Protein 3C65 (pdb70)

Nearest PDB structures (foldseek):
  3c65-assembly1_A  TM=1.007E+00  e=6.794E-33  unclassified
  8b0q-assembly1_A  TM=8.491E-01  e=2.746E-13  Deinococcus radiodurans R1 = ATCC 13939 = DSM 20539
  2nrx-assembly1_A  TM=8.419E-01  e=1.266E-12  Thermotoga maritima
  2nrv-assembly2_B  TM=8.331E-01  e=4.821E-12  Thermotoga maritima
  6ozf-assembly1_A  TM=5.163E-01  e=1.587E-03  Thermotoga maritima

Foldseek 3Di:
DLVLCVLQVHHRWQKEKEWEQPQCQDPFGWIWIWIAGNLHGPVVPIDIHTADNQDPPCVLVCCVVLCVPQVVCVVVVHDDTQEYEYEDDLSSQVSVVCCQCPVVVHPHFYWYPVWIWGDVSTDTRDDDCPDPSNVSSVVRVVVSVVVVD

Radius of gyration: 14.5 Å; Cα contacts (8 Å, |Δi|>4): 260; chains: 1; bounding box: 39×39×35 Å

InterPro domains:
  IPR000305 GIY-YIG endonuclease [PF01541] (16-90)
  IPR000305 GIY-YIG endonuclease [PS50164] (14-91)
  IPR000305 GIY-YIG endonuclease [SM00465] (15-95)
  IPR001162 UvrC, RNAse H endonuclease domain [PF08459] (372-523)
  IPR001162 UvrC, RNAse H endonuclease domain [PF22920] (244-351)
  IPR001162 UvrC, RNAse H endonuclease domain [PS50165] (247-466)
  IPR001943 UVR domain [PF02151] (197-229)
  IPR001943 UVR domain [PS50151] (196-231)
  IPR004791 UvrABC system, subunit C [MF_00203] (2-587)
  IPR004791 UvrABC system, subunit C [TIGR00194] (5-570)
  IPR010994 RuvA domain 2-like [SSF47781] (502-589)
  IPR035901 GIY-YIG endonuclease superfamily [G3DSA:3.40.1440.10] (1-99)
  IPR035901 GIY-YIG endonuclease superfamily [SSF82771] (15-97)
  IPR036876 UVR domain superfamily [SSF46600] (183-235)
  IPR038476 UvrC, RNAse H endonuclease domain superfamily [G3DSA:3.30.420.340] (365-523)
  IPR047296 UvrC/Cho-like, GIY-YIG domain [cd10434] (12-91)
  IPR050066 UvrABC system protein C [PTHR30562] (2-588)
  IPR060101 SAM-like helix-hairpin-helix tandem [PF14520] (539-589)
  IPR060385 UvrC/Cho excinuclease, middle domain [PF27096] (99-190)

Secondary structure (DSSP, 8-state):
----HHHHTS---SEEEEEEEEESSSSS-EEEEEEEETTEE-GGG-EEEE-PPP-TT-TTT--HHHHHHHHHHHHHTPPPPSEEEESS-HHHHHHHHHHHHHTS-----EEE----EETTTTEE----TTSHHHHHHHHHHHHHHHHT-

Organism: Geobacillus kaustophilus (strain HTA426) (NCBI:txid235909)

Structure (mmCIF, N/CA/C/O backbone):
data_3C65
#
_entry.id   3C65
#
_cell.length_a   81.779
_cell.length_b   81.779
_cell.length_c   58.583
_cell.angle_alpha   90.000
_cell.angle_beta   90.000
_cell.angle_gamma   120.000
#
_symmetry.space_group_name_H-M   'P 61'
#
loop_
_entity.id
_entity.type
_entity.pdbx_description
1 polymer 'UvrABC system protein C'
2 water water
#
loop_
_atom_site.group_PDB
_atom_site.id
_atom_site.type_symbol
_atom_site.label_atom_id
_atom_site.label_alt_id
_atom_site.label_comp_id
_atom_site.label_asym_id
_atom_site.label_entity_id
_atom_site.label_seq_id
_atom_site.pdbx_PDB_ins_code
_atom_site.Cartn_x
_atom_site.Cartn_y
_atom_site.Cartn_z
_atom_site.occupancy
_atom_site.B_iso_or_equiv
_atom_site.auth_seq_id
_atom_site.auth_comp_id
_atom_site.auth_asym_id
_atom_site.auth_atom_id
_atom_site.pdbx_PDB_model_num
ATOM 1 N N . GLY A 1 1 ? 21.276 47.261 -0.248 1.00 36.60 -4 GLY A N 1
ATOM 2 C CA . GLY A 1 1 ? 20.683 46.157 0.551 1.00 36.60 -4 GLY A CA 1
ATOM 3 C C . GLY A 1 1 ? 21.649 45.653 1.604 1.00 36.60 -4 GLY A C 1
ATOM 4 O O . GLY A 1 1 ? 21.238 45.032 2.584 1.00 36.60 -4 GLY A O 1
ATOM 5 N N . SER A 1 2 ? 22.936 45.923 1.406 1.00 26.15 -3 SER A N 1
ATOM 6 C CA . SER A 1 2 ? 23.955 45.482 2.352 1.00 29.93 -3 SER A CA 1
ATOM 7 C C . SER A 1 2 ? 23.761 46.155 3.707 1.00 27.52 -3 SER A C 1
ATOM 8 O O . SER A 1 2 ? 24.036 45.564 4.752 1.00 24.85 -3 SER A O 1
ATOM 11 N N . HIS A 1 3 ? 23.281 47.393 3.689 1.00 26.64 -2 HIS A N 1
ATOM 12 C CA . HIS A 1 3 ? 23.046 48.116 4.930 1.00 25.80 -2 HIS A CA 1
ATOM 13 C C . HIS A 1 3 ? 21.972 47.408 5.745 1.00 23.88 -2 HIS A C 1
ATOM 14 O O . HIS A 1 3 ? 22.137 47.191 6.947 1.00 22.77 -2 HIS A O 1
ATOM 29 N N . LEU A 1 5 ? 20.958 44.279 5.323 1.00 22.92 369 LEU A N 1
ATOM 30 C CA . LEU A 1 5 ? 21.408 42.926 5.619 1.00 18.91 369 LEU A CA 1
ATOM 31 C C . LEU A 1 5 ? 22.276 42.940 6.875 1.00 19.86 369 LEU A C 1
ATOM 32 O O . LEU A 1 5 ? 22.137 42.080 7.744 1.00 22.11 369 LEU A O 1
ATOM 37 N N . GLY A 1 6 ? 23.163 43.927 6.974 1.00 16.20 370 GLY A N 1
ATOM 38 C CA . GLY A 1 6 ? 24.018 44.023 8.144 1.00 19.52 370 GLY A CA 1
ATOM 39 C C . GLY A 1 6 ? 23.185 44.281 9.389 1.00 17.77 370 GLY A C 1
ATOM 40 O O . GLY A 1 6 ? 23.435 43.713 10.455 1.00 20.77 370 GLY A O 1
ATOM 41 N N . GLU A 1 7 ? 22.181 45.141 9.251 1.00 21.50 371 GLU A N 1
ATOM 42 C CA . GLU A 1 7 ? 21.308 45.469 10.370 1.00 24.45 371 GLU A CA 1
ATOM 43 C C . GLU A 1 7 ? 20.548 44.228 10.830 1.00 22.53 371 GLU A C 1
ATOM 44 O O . GLU A 1 7 ? 20.402 43.988 12.027 1.00 22.20 371 GLU A O 1
ATOM 50 N N . ARG A 1 8 ? 20.066 43.437 9.880 1.00 19.78 372 ARG A N 1
ATOM 51 C CA . ARG A 1 8 ? 19.336 42.217 10.214 1.00 20.98 372 ARG A CA 1
ATOM 52 C C . ARG A 1 8 ? 20.244 41.204 10.905 1.00 19.20 372 ARG A C 1
ATOM 53 O O . ARG A 1 8 ? 19.811 40.471 11.793 1.00 19.64 372 ARG A O 1
ATOM 61 N N . LEU A 1 9 ? 21.508 41.168 10.498 1.00 19.93 373 LEU A N 1
ATOM 62 C CA . LEU A 1 9 ? 22.457 40.226 11.077 1.00 19.62 373 LEU A CA 1
ATOM 63 C C . LEU A 1 9 ? 23.157 40.757 12.322 1.00 20.70 373 LEU A C 1
ATOM 64 O O . LEU A 1 9 ? 23.842 40.008 13.021 1.00 22.40 373 LEU A O 1
ATOM 69 N N . GLY A 1 10 ? 22.986 42.045 12.598 1.00 19.79 374 GLY A N 1
ATOM 70 C CA . GLY A 1 10 ? 23.615 42.636 13.764 1.00 20.50 374 GLY A CA 1
ATOM 71 C C . GLY A 1 10 ? 25.093 42.879 13.539 1.00 22.03 374 GLY A C 1
ATOM 72 O O . GLY A 1 10 ? 25.899 42.759 14.462 1.00 22.38 374 GLY A O 1
ATOM 73 N N . ILE A 1 11 ? 25.452 43.209 12.302 1.00 20.26 375 ILE A N 1
ATOM 74 C CA . ILE A 1 11 ? 26.841 43.477 11.949 1.00 21.49 375 ILE A CA 1
ATOM 75 C C . ILE A 1 11 ? 26.894 44.742 11.102 1.00 20.97 375 ILE A C 1
ATOM 76 O O . ILE A 1 11 ? 25.889 45.146 10.508 1.00 21.24 375 ILE A O 1
ATOM 81 N N . PRO A 1 12 ? 28.062 45.395 11.038 1.00 26.43 376 PRO A N 1
ATOM 82 C CA . PRO A 1 12 ? 28.146 46.609 10.224 1.00 27.81 376 PRO A CA 1
ATOM 83 C C . PRO A 1 12 ? 27.943 46.222 8.758 1.00 26.59 376 PRO A C 1
ATOM 84 O O . PRO A 1 12 ? 28.312 45.116 8.354 1.00 25.56 376 PRO A O 1
ATOM 88 N N . ALA A 1 13 ? 27.341 47.115 7.975 1.00 29.87 377 ALA A N 1
ATOM 89 C CA . ALA A 1 13 ? 27.092 46.843 6.564 1.00 29.42 377 ALA A CA 1
ATOM 90 C C . ALA A 1 13 ? 28.319 46.175 5.955 1.00 25.45 377 ALA A C 1
ATOM 91 O O . ALA A 1 13 ? 29.401 46.756 5.925 1.00 26.73 377 ALA A O 1
ATOM 93 N N . PRO A 1 14 ? 28.169 44.932 5.476 1.00 17.51 378 PRO A N 1
ATOM 94 C CA . PRO A 1 14 ? 29.307 44.226 4.880 1.00 16.47 378 PRO A CA 1
ATOM 95 C C . PRO A 1 14 ? 29.700 44.752 3.501 1.00 16.60 378 PRO A C 1
ATOM 96 O O . PRO A 1 14 ? 28.962 44.591 2.529 1.00 17.66 378 PRO A O 1
ATOM 100 N N . ARG A 1 15 ? 30.871 45.372 3.424 1.00 15.05 379 ARG A N 1
ATOM 101 C CA . ARG A 1 15 ? 31.351 45.919 2.164 1.00 18.10 379 ARG A CA 1
ATOM 102 C C . ARG A 1 15 ? 31.787 44.808 1.205 1.00 17.46 379 ARG A C 1
ATOM 103 O O . ARG A 1 15 ? 31.742 44.978 -0.013 1.00 21.23 379 ARG A O 1
ATOM 111 N N . ARG A 1 16 ? 32.222 43.681 1.758 1.00 11.52 380 ARG A N 1
ATOM 112 C CA . ARG A 1 16 ? 32.635 42.546 0.940 1.00 10.21 380 ARG A CA 1
ATOM 113 C C . ARG A 1 16 ? 31.884 41.306 1.399 1.00 10.77 380 ARG A C 1
ATOM 114 O O . ARG A 1 16 ? 32.025 40.863 2.542 1.00 12.44 380 ARG A O 1
ATOM 122 N N . ILE A 1 17 ? 31.073 40.754 0.509 1.00 7.83 381 ILE A N 1
ATOM 123 C CA . ILE A 1 17 ? 30.313 39.557 0.829 1.00 8.80 381 ILE A CA 1
ATOM 124 C C . ILE A 1 17 ? 30.818 38.449 -0.081 1.00 10.10 381 ILE A C 1
ATOM 125 O O . ILE A 1 17 ? 30.925 38.636 -1.292 1.00 12.26 381 ILE A O 1
ATOM 130 N N . GLU A 1 18 ? 31.152 37.305 0.498 1.00 10.03 382 GLU A N 1
ATOM 131 C CA . GLU A 1 18 ? 31.612 36.187 -0.308 1.00 8.73 382 GLU A CA 1
ATOM 132 C C . GLU A 1 18 ? 30.659 35.032 -0.060 1.00 8.18 382 GLU A C 1
ATOM 133 O O . GLU A 1 18 ? 30.400 34.658 1.087 1.00 10.44 382 GLU A O 1
ATOM 139 N N . ALA A 1 19 ? 30.117 34.488 -1.142 1.00 5.97 383 ALA A N 1
ATOM 140 C CA . ALA A 1 19 ? 29.146 33.403 -1.044 1.00 5.27 383 ALA A CA 1
ATOM 141 C C . ALA A 1 19 ? 29.604 32.127 -1.748 1.00 7.20 383 ALA A C 1
ATOM 142 O O . ALA A 1 19 ? 30.057 32.164 -2.894 1.00 8.04 383 ALA A O 1
ATOM 144 N N . PHE A 1 20 ? 29.480 31.004 -1.048 1.00 7.18 384 PHE A N 1
ATOM 145 C CA . PHE A 1 20 ? 29.870 29.698 -1.581 1.00 6.99 384 PHE A CA 1
ATOM 146 C C . PHE A 1 20 ? 28.637 28.870 -1.933 1.00 10.96 384 PHE A C 1
ATOM 147 O O . PHE A 1 20 ? 27.697 28.774 -1.145 1.00 10.71 384 PHE A O 1
ATOM 155 N N . ASP A 1 21 ? 28.638 28.278 -3.122 1.00 9.97 385 ASP A N 1
ATOM 156 C CA . ASP A 1 21 ? 27.528 27.435 -3.538 1.00 9.68 385 ASP A CA 1
ATOM 157 C C . ASP A 1 21 ? 28.112 26.058 -3.848 1.00 11.43 385 ASP A C 1
ATOM 158 O O . ASP A 1 21 ? 28.965 25.929 -4.721 1.00 10.63 385 ASP A O 1
ATOM 163 N N . ASN A 1 22 ? 27.652 25.039 -3.129 1.00 17.76 386 ASN A N 1
ATOM 164 C CA . ASN A 1 22 ? 28.152 23.685 -3.324 1.00 19.07 386 ASN A CA 1
ATOM 165 C C . ASN A 1 22 ? 27.116 22.762 -3.967 1.00 20.80 386 ASN A C 1
ATOM 166 O O . ASN A 1 22 ? 27.136 21.548 -3.765 1.00 21.80 386 ASN A O 1
ATOM 171 N N . SER A 1 23 ? 26.224 23.343 -4.761 1.00 18.15 387 SER A N 1
ATOM 172 C CA . SER A 1 23 ? 25.189 22.572 -5.438 1.00 22.96 387 SER A CA 1
ATOM 173 C C . SER A 1 23 ? 25.765 21.525 -6.385 1.00 21.89 387 SER A C 1
ATOM 174 O O . SER A 1 23 ? 25.123 20.508 -6.650 1.00 19.97 387 SER A O 1
ATOM 177 N N . ASN A 1 24 ? 26.974 21.769 -6.886 1.00 13.97 388 ASN A N 1
ATOM 178 C CA . ASN A 1 24 ? 27.599 20.859 -7.844 1.00 14.49 388 ASN A CA 1
ATOM 179 C C . ASN A 1 24 ? 28.781 20.016 -7.363 1.00 13.72 388 ASN A C 1
ATOM 180 O O . ASN A 1 24 ? 29.615 19.611 -8.177 1.00 15.68 388 ASN A O 1
ATOM 185 N N . ILE A 1 25 ? 28.855 19.732 -6.067 1.00 13.14 389 ILE A N 1
ATOM 186 C CA . ILE A 1 25 ? 29.967 18.933 -5.560 1.00 20.55 389 ILE A CA 1
ATOM 187 C C . ILE A 1 25 ? 29.757 17.429 -5.720 1.00 22.10 389 ILE A C 1
ATOM 188 O O . ILE A 1 25 ? 30.635 16.641 -5.376 1.00 23.47 389 ILE A O 1
ATOM 193 N N . TYR A 1 26 ? 28.604 17.025 -6.244 1.00 25.99 390 TYR A N 1
ATOM 194 C CA . TYR A 1 26 ? 28.321 15.600 -6.421 1.00 31.96 390 TYR A CA 1
ATOM 195 C C . TYR A 1 26 ? 28.398 15.156 -7.882 1.00 36.49 390 TYR A C 1
ATOM 196 O O . TYR A 1 26 ? 28.378 13.961 -8.176 1.00 39.92 390 TYR A O 1
ATOM 205 N N . GLY A 1 27 ? 28.491 16.118 -8.794 1.00 46.75 391 GLY A N 1
ATOM 206 C CA . GLY A 1 27 ? 28.558 15.787 -10.206 1.00 48.48 391 GLY A CA 1
ATOM 207 C C . GLY A 1 27 ? 29.840 15.092 -10.624 1.00 48.77 391 GLY A C 1
ATOM 208 O O . GLY A 1 27 ? 30.716 14.831 -9.799 1.00 50.77 391 GLY A O 1
ATOM 209 N N . ALA A 1 28 ? 29.946 14.789 -11.915 1.00 41.45 392 ALA A N 1
ATOM 210 C CA . ALA A 1 28 ? 31.127 14.129 -12.458 1.00 40.72 392 ALA A CA 1
ATOM 211 C C . ALA A 1 28 ? 32.354 15.017 -12.259 1.00 39.77 392 ALA A C 1
ATOM 212 O O . ALA A 1 28 ? 33.482 14.531 -12.177 1.00 40.69 392 ALA A O 1
ATOM 214 N N . ASP A 1 29 ? 32.121 16.325 -12.190 1.00 26.91 393 ASP A N 1
ATOM 215 C CA . ASP A 1 29 ? 33.194 17.295 -11.986 1.00 26.41 393 ASP A CA 1
ATOM 216 C C . ASP A 1 29 ? 32.805 18.123 -10.764 1.00 21.27 393 ASP A C 1
ATOM 217 O O . ASP A 1 29 ? 32.288 19.234 -10.891 1.00 22.04 393 ASP A O 1
ATOM 222 N N . PRO A 1 30 ? 33.042 17.576 -9.561 1.00 19.53 394 PRO A N 1
ATOM 223 C CA . PRO A 1 30 ? 32.729 18.217 -8.278 1.00 16.33 394 PRO A CA 1
ATOM 224 C C . PRO A 1 30 ? 33.305 19.624 -8.210 1.00 14.31 394 PRO A C 1
ATOM 225 O O . PRO A 1 30 ? 34.512 19.806 -8.351 1.00 12.40 394 PRO A O 1
ATOM 229 N N . VAL A 1 31 ? 32.447 20.615 -7.982 1.00 13.18 395 VAL A N 1
ATOM 230 C CA . VAL A 1 31 ? 32.906 21.999 -7.921 1.00 13.57 395 VAL A CA 1
ATOM 231 C C . VAL A 1 31 ? 32.151 22.860 -6.917 1.00 13.65 395 VAL A C 1
ATOM 232 O O . VAL A 1 31 ? 30.945 22.695 -6.725 1.00 12.91 395 VAL A O 1
ATOM 236 N N . SER A 1 32 ? 32.879 23.775 -6.277 1.00 9.92 396 SER A N 1
ATOM 237 C CA . SER A 1 32 ? 32.297 24.724 -5.331 1.00 9.86 396 SER A CA 1
ATOM 238 C C . SER A 1 32 ? 32.434 26.080 -6.015 1.00 9.63 396 SER A C 1
ATOM 239 O O . SER A 1 32 ? 33.521 26.426 -6.484 1.00 10.44 396 SER A O 1
ATOM 242 N N . ALA A 1 33 ? 31.345 26.842 -6.087 1.00 8.89 397 ALA A N 1
ATOM 243 C CA . ALA A 1 33 ? 31.391 28.149 -6.737 1.00 9.18 397 ALA A CA 1
ATOM 244 C C . ALA A 1 33 ? 31.444 29.272 -5.714 1.00 10.83 397 ALA A C 1
ATOM 245 O O . ALA A 1 33 ? 30.727 29.246 -4.715 1.00 11.74 397 ALA A O 1
ATOM 247 N N . LEU A 1 34 ? 32.294 30.258 -5.979 1.00 6.99 398 LEU A N 1
ATOM 248 C CA . LEU A 1 34 ? 32.436 31.406 -5.091 1.00 6.53 398 LEU A CA 1
ATOM 249 C C . LEU A 1 34 ? 32.132 32.696 -5.832 1.00 8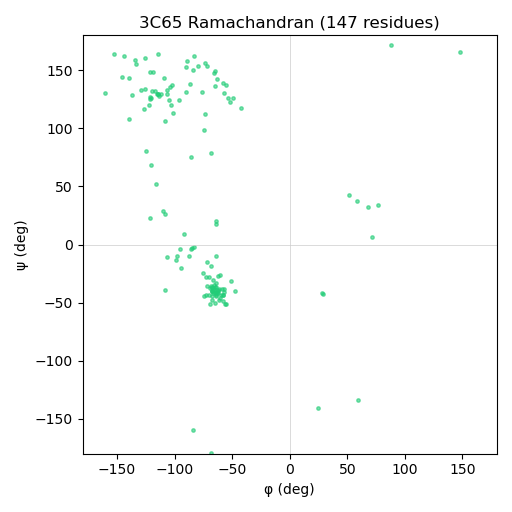.73 398 LEU A C 1
ATOM 250 O O . LEU A 1 34 ? 32.729 32.967 -6.878 1.00 7.45 398 LEU A O 1
ATOM 255 N N . VAL A 1 35 ? 31.205 33.485 -5.299 1.00 7.86 399 VAL A N 1
ATOM 256 C CA . VAL A 1 35 ? 30.878 34.769 -5.903 1.00 9.54 399 VAL A CA 1
ATOM 257 C C . VAL A 1 35 ? 31.192 35.827 -4.860 1.00 10.99 399 VAL A C 1
ATOM 258 O O . VAL A 1 35 ? 31.101 35.568 -3.658 1.00 10.46 399 VAL A O 1
ATOM 262 N N . VAL A 1 36 ? 31.588 37.006 -5.328 1.00 9.63 400 VAL A N 1
ATOM 263 C CA . VAL A 1 36 ? 31.945 38.111 -4.449 1.00 9.97 400 VAL A CA 1
ATOM 264 C C . VAL A 1 36 ? 31.136 39.356 -4.796 1.00 9.55 400 VAL A C 1
ATOM 265 O O . VAL A 1 36 ? 30.991 39.701 -5.970 1.00 9.33 400 VAL A O 1
ATOM 269 N N . PHE A 1 37 ? 30.592 40.009 -3.771 1.00 8.44 401 PHE A N 1
ATOM 270 C CA . PHE A 1 37 ? 29.835 41.246 -3.955 1.00 7.72 401 PHE A CA 1
ATOM 271 C C . PHE A 1 37 ? 30.524 42.322 -3.134 1.00 7.65 401 PHE A C 1
ATOM 272 O O . PHE A 1 37 ? 30.775 42.143 -1.938 1.00 9.17 401 PHE A O 1
ATOM 280 N N . LEU A 1 38 ? 30.851 43.432 -3.789 1.00 10.39 402 LEU A N 1
ATOM 281 C CA . LEU A 1 38 ? 31.518 44.547 -3.129 1.00 14.91 402 LEU A CA 1
ATOM 282 C C . LEU A 1 38 ? 30.558 45.732 -3.118 1.00 17.52 402 LEU A C 1
ATOM 283 O O . LEU A 1 38 ? 30.015 46.113 -4.160 1.00 16.56 402 LEU A O 1
ATOM 288 N N . ASP A 1 39 ? 30.343 46.301 -1.937 1.00 20.90 403 ASP A N 1
ATOM 289 C CA . ASP A 1 39 ? 29.421 47.420 -1.789 1.00 24.62 403 ASP A CA 1
ATOM 290 C C . ASP A 1 39 ? 28.079 47.067 -2.421 1.00 24.62 403 ASP A C 1
ATOM 291 O O . ASP A 1 39 ? 27.477 47.875 -3.127 1.00 26.21 403 ASP A O 1
ATOM 296 N N . GLY A 1 40 ? 27.627 45.842 -2.172 1.00 19.44 404 GLY A N 1
ATOM 297 C CA . GLY A 1 40 ? 26.353 45.384 -2.698 1.00 18.07 404 GLY A CA 1
ATOM 298 C C . GLY A 1 40 ? 26.296 45.113 -4.191 1.00 18.85 404 GLY A C 1
ATOM 299 O O . GLY A 1 40 ? 25.226 44.826 -4.722 1.00 19.85 404 GLY A O 1
ATOM 300 N N . LYS A 1 41 ? 27.436 45.184 -4.871 1.00 15.63 405 LYS A N 1
ATOM 301 C CA . LYS A 1 41 ? 27.475 44.962 -6.318 1.00 15.26 405 LYS A CA 1
ATOM 302 C C . LYS A 1 41 ? 28.415 43.810 -6.692 1.00 12.66 405 LYS A C 1
ATOM 303 O O . LYS A 1 41 ? 29.416 43.581 -6.024 1.00 12.53 405 LYS A O 1
ATOM 309 N N . PRO A 1 42 ? 28.104 43.085 -7.778 1.00 12.65 406 PRO A N 1
ATOM 310 C CA . PRO A 1 42 ? 28.937 41.962 -8.229 1.00 12.62 406 PRO A CA 1
ATOM 311 C C . PRO A 1 42 ? 30.370 42.400 -8.521 1.00 14.45 406 PRO A C 1
ATOM 312 O O . PRO A 1 42 ? 30.600 43.478 -9.075 1.00 13.71 406 PRO A O 1
ATOM 316 N N . ALA A 1 43 ? 31.327 41.569 -8.124 1.00 10.80 407 ALA A N 1
ATOM 317 C CA . ALA A 1 43 ? 32.744 41.824 -8.369 1.00 9.89 407 ALA A CA 1
ATOM 318 C C . ALA A 1 43 ? 33.145 40.601 -9.182 1.00 9.51 407 ALA A C 1
ATOM 319 O O . ALA A 1 43 ? 33.894 39.740 -8.716 1.00 9.21 407 ALA A O 1
ATOM 321 N N . LYS A 1 44 ? 32.624 40.542 -10.404 1.00 10.05 408 LYS A N 1
ATOM 322 C CA . LYS A 1 44 ? 32.827 39.410 -11.304 1.00 8.90 408 LYS A CA 1
ATOM 323 C C . LYS A 1 44 ? 34.249 38.924 -11.549 1.00 7.20 408 LYS A C 1
ATOM 324 O O . LYS A 1 44 ? 34.455 37.737 -11.778 1.00 7.09 408 LYS A O 1
ATOM 330 N N . LYS A 1 45 ? 35.225 39.819 -11.506 1.00 7.31 409 LYS A N 1
ATOM 331 C CA . LYS A 1 45 ? 36.604 39.396 -11.728 1.00 10.06 409 LYS A CA 1
ATOM 332 C C . LYS A 1 45 ? 37.106 38.524 -10.580 1.00 10.32 409 LYS A C 1
ATOM 333 O O . LYS A 1 45 ? 38.103 37.812 -10.726 1.00 9.95 409 LYS A O 1
ATOM 339 N N . GLU A 1 46 ? 36.427 38.585 -9.438 1.00 8.68 410 GLU A N 1
ATOM 340 C CA . GLU A 1 46 ? 36.845 37.803 -8.281 1.00 10.76 410 GLU A CA 1
ATOM 341 C C . GLU A 1 46 ? 36.143 36.456 -8.110 1.00 9.23 410 GLU A C 1
ATOM 342 O O . GLU A 1 46 ? 36.472 35.701 -7.188 1.00 10.43 410 GLU A O 1
ATOM 348 N N . TYR A 1 47 ? 35.174 36.157 -8.972 1.00 6.56 411 TYR A N 1
ATOM 349 C CA . TYR A 1 47 ? 34.455 34.885 -8.886 1.00 4.43 411 TYR A CA 1
ATOM 350 C C . TYR A 1 47 ? 35.447 33.762 -9.131 1.00 4.52 411 TYR A C 1
ATOM 351 O O . TYR A 1 47 ? 36.334 33.885 -9.981 1.00 7.25 411 TYR A O 1
ATOM 360 N N . ARG A 1 48 ? 35.282 32.658 -8.410 1.00 8.75 412 ARG A N 1
ATOM 361 C CA . ARG A 1 48 ? 36.183 31.524 -8.575 1.00 8.13 412 ARG A CA 1
ATOM 362 C C . ARG A 1 48 ? 35.477 30.180 -8.534 1.00 8.57 412 ARG A C 1
ATOM 363 O O . ARG A 1 48 ? 34.517 29.980 -7.796 1.00 9.83 412 ARG A O 1
ATOM 371 N N . LYS A 1 49 ? 35.972 29.267 -9.358 1.00 8.38 413 LYS A N 1
ATOM 372 C CA . LYS A 1 49 ? 35.466 27.907 -9.419 1.00 8.63 413 LYS A CA 1
ATOM 373 C C . LYS A 1 49 ? 36.508 27.088 -8.667 1.00 9.51 413 LYS A C 1
ATOM 374 O O . LYS A 1 49 ? 37.680 27.084 -9.040 1.00 8.80 413 LYS A O 1
ATOM 380 N N . TYR A 1 50 ? 36.093 26.428 -7.594 1.00 7.72 414 TYR A N 1
ATOM 381 C CA . TYR A 1 50 ? 37.011 25.608 -6.820 1.00 7.84 414 TYR A CA 1
ATOM 382 C C . TYR A 1 50 ? 36.669 24.141 -7.053 1.00 9.71 414 TYR A C 1
ATOM 383 O O . TYR A 1 50 ? 35.649 23.653 -6.570 1.00 9.08 414 TYR A O 1
ATOM 392 N N . LYS A 1 51 ? 37.498 23.445 -7.824 1.00 8.57 415 LYS A N 1
ATOM 393 C CA . LYS A 1 51 ? 37.252 22.029 -8.075 1.00 10.78 415 LYS A CA 1
ATOM 394 C C . LYS A 1 51 ? 37.660 21.286 -6.810 1.00 10.15 415 LYS A C 1
ATOM 395 O O . LYS A 1 51 ? 38.737 21.514 -6.266 1.00 11.15 415 LYS A O 1
ATOM 401 N N . VAL A 1 52 ? 36.784 20.409 -6.334 1.00 11.58 416 VAL A N 1
ATOM 402 C CA . VAL A 1 52 ? 37.052 19.668 -5.114 1.00 10.96 416 VAL A CA 1
ATOM 403 C C . VAL A 1 52 ? 37.196 18.177 -5.385 1.00 15.24 416 VAL A C 1
ATOM 404 O O . VAL A 1 52 ? 36.809 17.686 -6.448 1.00 13.42 416 VAL A O 1
ATOM 408 N N . LYS A 1 53 ? 37.758 17.460 -4.419 1.00 17.47 417 LYS A N 1
ATOM 409 C CA . LYS A 1 53 ? 37.937 16.019 -4.553 1.00 19.20 417 LYS A CA 1
ATOM 410 C C . LYS A 1 53 ? 36.588 15.323 -4.442 1.00 20.51 417 LYS A C 1
ATOM 411 O O . LYS A 1 53 ? 35.656 15.844 -3.822 1.00 19.58 417 LYS A O 1
ATOM 417 N N . THR A 1 54 ? 36.483 14.146 -5.048 1.00 17.14 418 THR A N 1
ATOM 418 C CA . THR A 1 54 ? 35.243 13.387 -4.994 1.00 19.23 418 THR A CA 1
ATOM 419 C C . THR A 1 54 ? 34.820 13.332 -3.532 1.00 20.28 418 THR A C 1
ATOM 420 O O . THR A 1 54 ? 35.613 12.947 -2.669 1.00 19.92 418 THR A O 1
ATOM 424 N N . VAL A 1 55 ? 33.587 13.742 -3.250 1.00 25.85 419 VAL A N 1
ATOM 425 C CA . VAL A 1 55 ? 33.087 13.734 -1.879 1.00 26.93 419 VAL A CA 1
ATOM 426 C C . VAL A 1 55 ? 33.258 12.342 -1.272 1.00 29.66 419 VAL A C 1
ATOM 427 O O . VAL A 1 55 ? 32.808 11.347 -1.845 1.00 29.74 419 VAL A O 1
ATOM 431 N N . ALA A 1 56 ? 33.921 12.278 -0.120 1.00 32.58 420 ALA A N 1
ATOM 432 C CA . ALA A 1 56 ? 34.147 11.009 0.562 1.00 31.78 420 ALA A CA 1
ATOM 433 C C . ALA A 1 56 ? 32.845 10.552 1.207 1.00 35.37 420 ALA A C 1
ATOM 434 O O . ALA A 1 56 ? 32.481 11.009 2.293 1.00 36.33 420 ALA A O 1
ATOM 436 N N . GLY A 1 57 ? 32.141 9.655 0.525 1.00 44.33 421 GLY A N 1
ATOM 437 C CA . GLY A 1 57 ? 30.880 9.163 1.043 1.00 45.93 421 GLY A CA 1
ATOM 438 C C . GLY A 1 57 ? 29.889 10.294 1.238 1.00 44.74 421 GLY A C 1
ATOM 439 O O . GLY A 1 57 ? 29.727 11.141 0.358 1.00 46.15 421 GLY A O 1
ATOM 440 N N . PRO A 1 58 ? 29.204 10.336 2.388 1.00 32.38 422 PRO A N 1
ATOM 441 C CA . PRO A 1 58 ? 28.228 11.393 2.658 1.00 28.76 422 PRO A CA 1
ATOM 442 C C . PRO A 1 58 ? 28.837 12.599 3.376 1.00 24.77 422 PRO A C 1
ATOM 443 O O . PRO A 1 58 ? 28.111 13.494 3.813 1.00 25.92 422 PRO A O 1
ATOM 447 N N . ASN A 1 59 ? 30.161 12.638 3.492 1.00 21.32 423 ASN A N 1
ATOM 448 C CA . ASN A 1 59 ? 30.794 13.745 4.209 1.00 18.53 423 ASN A CA 1
ATOM 449 C C . ASN A 1 59 ? 31.083 15.003 3.395 1.00 16.99 423 ASN A C 1
ATOM 450 O O . ASN A 1 59 ? 32.233 15.290 3.049 1.00 16.63 423 ASN A O 1
ATOM 455 N N . ASP A 1 60 ? 30.039 15.773 3.116 1.00 15.28 424 ASP A N 1
ATOM 456 C CA . ASP A 1 60 ? 30.210 17.009 2.367 1.00 15.41 424 ASP A CA 1
ATOM 457 C C . ASP A 1 60 ? 30.593 18.129 3.334 1.00 16.25 424 ASP A C 1
ATOM 458 O O . ASP A 1 60 ? 30.852 19.262 2.923 1.00 15.94 424 ASP A O 1
ATOM 463 N N . TYR A 1 61 ? 30.632 17.807 4.626 1.00 9.40 425 TYR A N 1
ATOM 464 C CA . TYR A 1 61 ? 31.022 18.790 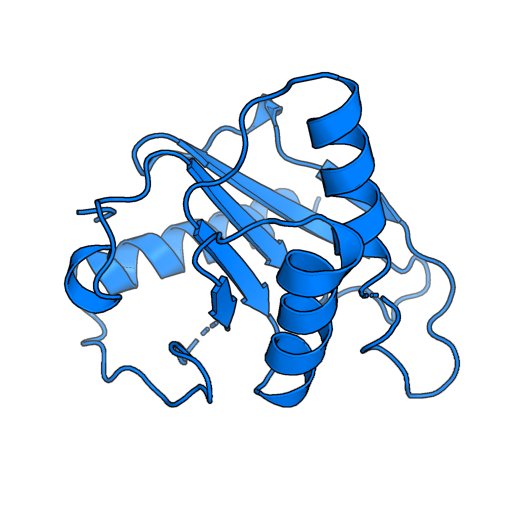5.632 1.00 8.15 425 TYR A CA 1
ATOM 465 C C . TYR A 1 61 ? 32.516 19.079 5.484 1.00 9.62 425 TYR A C 1
ATOM 466 O O . TYR A 1 61 ? 32.934 20.237 5.539 1.00 8.37 425 TYR A O 1
ATOM 475 N N . GLU A 1 62 ? 33.320 18.032 5.296 1.00 6.37 426 GLU A N 1
ATOM 476 C CA . GLU A 1 62 ? 34.756 18.227 5.120 1.00 9.20 426 GLU A CA 1
ATOM 477 C C . GLU A 1 62 ? 35.040 18.882 3.770 1.00 10.96 426 GLU A C 1
ATOM 478 O O . GLU A 1 62 ? 36.040 19.583 3.609 1.00 11.90 426 GLU A O 1
ATOM 484 N N . THR A 1 63 ? 34.160 18.660 2.796 1.00 8.37 427 THR A N 1
ATOM 485 C CA . THR A 1 63 ? 34.345 19.276 1.487 1.00 9.89 427 THR A CA 1
ATOM 486 C C . THR A 1 63 ? 34.238 20.798 1.632 1.00 11.92 427 THR A C 1
ATOM 487 O O . THR A 1 63 ? 35.043 21.543 1.068 1.00 13.21 427 THR A O 1
ATOM 499 N N . ARG 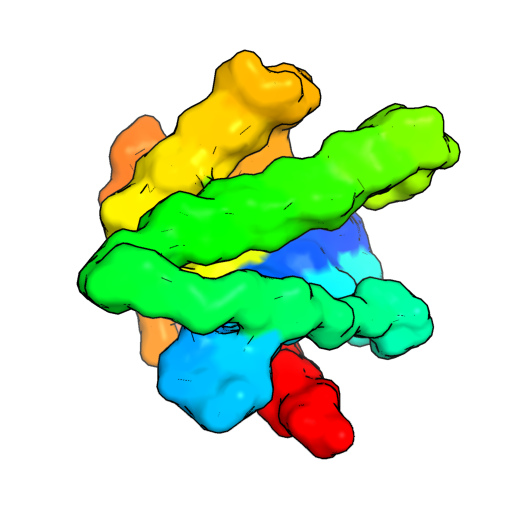A 1 65 ? 34.618 22.504 4.475 1.00 9.11 429 ARG A N 1
ATOM 500 C CA . ARG A 1 65 ? 35.707 22.939 5.353 1.00 7.77 429 ARG A CA 1
ATOM 501 C C . ARG A 1 65 ? 36.977 23.119 4.534 1.00 10.55 429 ARG A C 1
ATOM 502 O O . ARG A 1 65 ? 37.722 24.094 4.706 1.00 8.98 429 ARG A O 1
ATOM 510 N N . GLU A 1 66 ? 37.209 22.182 3.624 1.00 8.40 430 GLU A N 1
ATOM 511 C CA . GLU A 1 66 ? 38.394 22.220 2.784 1.00 13.46 430 GLU A CA 1
ATOM 512 C C . GLU A 1 66 ? 38.377 23.416 1.838 1.00 8.64 430 GLU A C 1
ATOM 513 O O . GLU A 1 66 ? 39.414 24.036 1.603 1.00 9.18 430 GLU A O 1
ATOM 519 N N . VAL A 1 67 ? 37.207 23.748 1.297 1.00 7.18 431 VAL A N 1
ATOM 520 C CA . VAL A 1 67 ? 37.116 24.888 0.384 1.00 9.78 431 VAL A CA 1
ATOM 521 C C . VAL A 1 67 ? 37.362 26.198 1.125 1.00 11.68 431 VAL A C 1
ATOM 522 O O . VAL A 1 67 ? 38.022 27.096 0.604 1.00 9.21 431 VAL A O 1
ATOM 526 N N . VAL A 1 68 ? 36.834 26.312 2.339 1.00 9.75 432 VAL A N 1
ATOM 527 C CA . VAL A 1 68 ? 37.031 27.524 3.128 1.00 8.76 432 VAL A CA 1
ATOM 528 C C . VAL A 1 68 ? 38.506 27.638 3.513 1.00 8.74 432 VAL A C 1
ATOM 529 O O . VAL A 1 68 ? 39.103 28.704 3.405 1.00 9.29 432 VAL A O 1
ATOM 533 N N . ARG A 1 69 ? 39.097 26.531 3.951 1.00 6.81 433 ARG A N 1
ATOM 534 C CA . ARG A 1 69 ? 40.515 26.510 4.307 1.00 7.73 433 ARG A CA 1
ATOM 535 C C . ARG A 1 69 ? 41.351 26.937 3.107 1.00 10.30 433 ARG A C 1
ATOM 536 O O . ARG A 1 69 ? 42.256 27.765 3.210 1.00 8.70 433 ARG A O 1
ATOM 544 N N . ARG A 1 70 ? 41.048 26.326 1.970 1.00 8.57 434 ARG A N 1
ATOM 545 C CA . ARG A 1 70 ? 41.760 26.583 0.725 1.00 10.66 434 ARG A CA 1
ATOM 546 C C . ARG A 1 70 ? 41.783 28.055 0.324 1.00 8.59 434 ARG A C 1
ATOM 547 O O . ARG A 1 70 ? 42.840 28.619 0.038 1.00 6.20 434 ARG A O 1
ATOM 555 N N . ARG A 1 71 ? 40.620 28.689 0.300 1.00 5.51 435 ARG A N 1
ATOM 556 C CA . ARG A 1 71 ? 40.579 30.088 -0.094 1.00 5.68 435 ARG A CA 1
ATOM 557 C C . ARG A 1 71 ? 41.205 31.040 0.905 1.00 6.85 435 ARG A C 1
ATOM 558 O O . ARG A 1 71 ? 42.053 31.851 0.542 1.00 7.96 435 ARG A O 1
ATOM 566 N N . TYR A 1 72 ? 40.796 30.941 2.162 1.00 7.31 436 TYR A N 1
ATOM 567 C CA . TYR A 1 72 ? 41.282 31.882 3.155 1.00 7.74 436 TYR A CA 1
ATOM 568 C C . TYR A 1 72 ? 42.693 31.735 3.677 1.00 9.22 436 TYR A C 1
ATOM 569 O O . TYR A 1 72 ? 43.274 32.718 4.125 1.00 8.94 436 TYR A O 1
ATOM 578 N N . THR A 1 73 ? 43.269 30.539 3.619 1.00 8.59 437 THR A N 1
ATOM 579 C CA . THR A 1 73 ? 44.654 30.416 4.060 1.00 9.32 437 THR A CA 1
ATOM 580 C C . THR A 1 73 ? 45.484 31.201 3.034 1.00 10.65 437 THR A C 1
ATOM 581 O O . THR A 1 73 ? 46.459 31.871 3.378 1.00 8.98 437 THR A O 1
ATOM 585 N N . ARG A 1 74 ? 45.072 31.123 1.770 1.00 8.49 438 ARG A N 1
ATOM 586 C CA . ARG A 1 74 ? 45.737 31.837 0.674 1.00 8.71 438 ARG A CA 1
ATOM 587 C C . ARG A 1 74 ? 45.537 33.349 0.817 1.00 9.04 438 ARG A C 1
ATOM 588 O O . ARG A 1 74 ? 46.481 34.128 0.689 1.00 10.25 438 ARG A O 1
ATOM 596 N N . VAL A 1 75 ? 44.295 33.753 1.062 1.00 9.08 439 VAL A N 1
ATOM 597 C CA . VAL A 1 75 ? 43.960 35.164 1.239 1.00 8.03 439 VAL A CA 1
ATOM 598 C C . VAL A 1 75 ? 44.766 35.756 2.394 1.00 9.29 439 VAL A C 1
ATOM 599 O O . VAL A 1 75 ? 45.295 36.865 2.286 1.00 10.09 439 VAL A O 1
ATOM 603 N N . LEU A 1 76 ? 44.865 35.014 3.494 1.00 8.03 440 LEU A N 1
ATOM 604 C CA . LEU A 1 76 ? 45.629 35.478 4.652 1.00 7.62 440 LEU A CA 1
ATOM 605 C C . LEU A 1 76 ? 47.128 35.541 4.370 1.00 9.62 440 LEU A C 1
ATOM 606 O O . LEU A 1 76 ? 47.809 36.475 4.800 1.00 13.00 440 LEU A O 1
ATOM 611 N N . LYS A 1 77 ? 47.645 34.551 3.648 1.00 9.70 441 LYS A N 1
ATOM 612 C CA . LYS A 1 77 ? 49.073 34.525 3.341 1.00 10.07 441 LYS A CA 1
ATOM 613 C C . LYS A 1 77 ? 49.479 35.697 2.453 1.00 14.01 441 LYS A C 1
ATOM 614 O O . LYS A 1 77 ? 50.523 36.314 2.661 1.00 12.08 441 LYS A O 1
ATOM 620 N N . GLU A 1 78 ? 48.645 36.005 1.465 1.00 10.71 442 GLU A N 1
ATOM 621 C CA . GLU A 1 78 ? 48.940 37.092 0.543 1.00 10.45 442 GLU A CA 1
ATOM 622 C C . GLU A 1 78 ? 48.502 38.471 1.017 1.00 11.91 442 GLU A C 1
ATOM 623 O O . GLU A 1 78 ? 48.753 39.461 0.338 1.00 14.29 442 GLU A O 1
ATOM 629 N N . GLY A 1 79 ? 47.843 38.538 2.168 1.00 12.27 443 GLY A N 1
ATOM 630 C CA . GLY A 1 79 ? 47.398 39.823 2.682 1.00 12.60 443 GLY A CA 1
ATOM 631 C C . GLY A 1 79 ? 46.297 40.457 1.850 1.00 14.33 443 GLY A C 1
ATOM 632 O O . GLY A 1 79 ? 46.209 41.678 1.753 1.00 12.77 443 GLY A O 1
ATOM 633 N N . LEU A 1 80 ? 45.446 39.629 1.252 1.00 11.67 444 LEU A N 1
ATOM 634 C CA . LEU A 1 80 ? 44.352 40.133 0.432 1.00 12.37 444 LEU A CA 1
ATOM 635 C C . LEU A 1 80 ? 43.158 40.520 1.309 1.00 11.73 444 LEU A C 1
ATOM 636 O O . LEU A 1 80 ? 43.064 40.103 2.462 1.00 11.89 444 LEU A O 1
ATOM 641 N N . PRO A 1 81 ? 42.230 41.325 0.769 1.00 15.17 445 PRO A N 1
ATOM 642 C CA . PRO A 1 81 ? 41.047 41.758 1.526 1.00 16.00 445 PRO A CA 1
ATOM 643 C C . PRO A 1 81 ? 40.206 40.595 2.049 1.00 15.84 445 PRO A C 1
ATOM 644 O O . PRO A 1 81 ? 39.867 39.680 1.308 1.00 11.51 445 PRO A O 1
ATOM 648 N N . LEU A 1 82 ? 39.874 40.640 3.333 1.00 13.23 446 LEU A N 1
ATOM 649 C CA . LEU A 1 82 ? 39.062 39.600 3.949 1.00 12.65 446 LEU A CA 1
ATOM 650 C C . LEU A 1 82 ? 37.594 39.971 3.829 1.00 13.40 446 LEU A C 1
ATOM 651 O O . LEU A 1 82 ? 37.251 41.145 3.742 1.00 11.05 446 LEU A O 1
ATOM 656 N N . PRO A 1 83 ? 36.705 38.971 3.814 1.00 11.32 447 PRO A N 1
ATOM 657 C CA . PRO A 1 83 ? 35.280 39.283 3.703 1.00 10.25 447 PRO A CA 1
ATOM 658 C C . PRO A 1 83 ? 34.700 39.862 4.995 1.00 11.64 447 PRO A C 1
ATOM 659 O O . PRO A 1 83 ? 35.247 39.645 6.081 1.00 11.27 447 PRO A O 1
ATOM 663 N N . ASP A 1 84 ? 33.605 40.606 4.867 1.00 13.04 448 ASP A N 1
ATOM 664 C CA . ASP A 1 84 ? 32.922 41.195 6.015 1.00 14.46 448 ASP A CA 1
ATOM 665 C C . ASP A 1 84 ? 31.750 40.283 6.336 1.00 11.98 448 ASP A C 1
ATOM 666 O O . ASP A 1 84 ? 31.123 40.396 7.385 1.00 10.52 448 ASP A O 1
ATOM 671 N N . LEU A 1 85 ? 31.451 39.386 5.404 1.00 8.25 449 LEU A N 1
ATOM 672 C CA . LEU A 1 85 ? 30.368 38.424 5.574 1.00 9.71 449 LEU A CA 1
ATOM 673 C C . LEU A 1 85 ? 30.552 37.254 4.619 1.00 11.36 449 LEU A C 1
ATOM 674 O O . LEU A 1 85 ? 30.780 37.449 3.425 1.00 10.88 449 LEU A O 1
ATOM 679 N N . ILE A 1 86 ? 30.457 36.041 5.156 1.00 11.36 450 ILE A N 1
ATOM 680 C CA . ILE A 1 86 ? 30.575 34.833 4.352 1.00 9.35 450 ILE A CA 1
ATOM 681 C C . ILE A 1 86 ? 29.230 34.117 4.385 1.00 8.82 450 ILE A C 1
ATOM 682 O O . ILE A 1 86 ? 28.651 33.911 5.454 1.00 13.49 450 ILE A O 1
ATOM 687 N N . ILE A 1 87 ? 28.725 33.761 3.208 1.00 8.39 451 ILE A N 1
ATOM 688 C CA . ILE A 1 87 ? 27.456 33.058 3.104 1.00 8.65 451 ILE A CA 1
ATOM 689 C C . ILE A 1 87 ? 27.732 31.693 2.479 1.00 10.60 451 ILE A C 1
ATOM 690 O O . ILE A 1 87 ? 28.447 31.595 1.479 1.00 10.31 451 ILE A O 1
ATOM 695 N N . ILE A 1 88 ? 27.193 30.638 3.077 1.00 8.76 452 ILE A N 1
ATOM 696 C CA . ILE A 1 88 ? 27.388 29.306 2.531 1.00 9.76 452 ILE A CA 1
ATOM 697 C C . ILE A 1 88 ? 26.022 28.671 2.330 1.00 12.65 452 ILE A C 1
ATOM 698 O O . ILE A 1 88 ? 25.032 29.109 2.914 1.00 11.35 452 ILE A O 1
ATOM 703 N N . ASP A 1 89 ? 25.962 27.651 1.486 1.00 19.09 453 ASP A N 1
ATOM 704 C CA . ASP A 1 89 ? 24.707 26.961 1.258 1.00 23.25 453 ASP A CA 1
ATOM 705 C C . ASP A 1 89 ? 24.832 25.651 2.017 1.00 29.78 453 ASP A C 1
ATOM 706 O O . ASP A 1 89 ? 25.784 24.892 1.829 1.00 33.73 453 ASP A O 1
ATOM 711 N N . GLY A 1 90 ? 23.875 25.410 2.897 1.00 31.97 454 GLY A N 1
ATOM 712 C CA . GLY A 1 90 ? 23.891 24.209 3.703 1.00 33.25 454 GLY A CA 1
ATOM 713 C C . GLY A 1 90 ? 23.253 24.567 5.028 1.00 30.10 454 GLY A C 1
ATOM 714 O O . GLY A 1 90 ? 23.111 25.751 5.350 1.00 30.91 454 GLY A O 1
ATOM 715 N N . GLY A 1 91 ? 22.892 23.555 5.805 1.00 21.67 455 GLY A N 1
ATOM 716 C CA . GLY A 1 91 ? 22.240 23.804 7.076 1.00 21.10 455 GLY A CA 1
ATOM 717 C C . GLY A 1 91 ? 23.123 24.097 8.273 1.00 18.97 455 GLY A C 1
ATOM 718 O O . GLY A 1 91 ? 24.291 24.482 8.150 1.00 13.77 455 GLY A O 1
ATOM 719 N N . LYS A 1 92 ? 22.544 23.901 9.449 1.00 11.51 456 LYS A N 1
ATOM 720 C CA . LYS A 1 92 ? 23.240 24.155 10.700 1.00 9.88 456 LYS A CA 1
ATOM 721 C C . LYS A 1 92 ? 24.535 23.357 10.809 1.00 9.66 456 LYS A C 1
ATOM 722 O O . LYS A 1 92 ? 25.541 23.862 11.31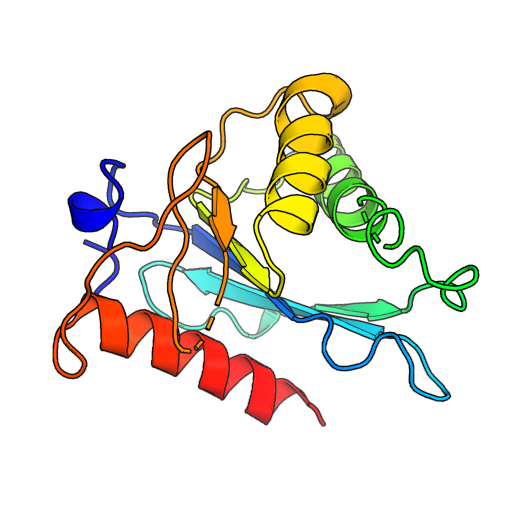2 1.00 12.85 456 LYS A O 1
ATOM 728 N N . GLY A 1 93 ? 24.505 22.115 10.332 1.00 10.27 457 GLY A N 1
ATOM 729 C CA . GLY A 1 93 ? 25.690 21.277 10.384 1.00 11.72 457 GLY A CA 1
ATOM 730 C C . GLY A 1 93 ? 26.833 21.854 9.569 1.00 11.88 457 GLY A C 1
ATOM 731 O O . GLY A 1 93 ? 27.995 21.785 9.979 1.00 8.84 457 GLY A O 1
ATOM 732 N N . HIS A 1 94 ? 26.515 22.424 8.410 1.00 12.08 458 HIS A N 1
ATOM 733 C CA . HIS A 1 94 ? 27.542 23.013 7.559 1.00 10.45 458 HIS A CA 1
ATOM 734 C C . HIS A 1 94 ? 28.080 24.303 8.162 1.00 11.62 458 HIS A C 1
ATOM 735 O O . HIS A 1 94 ? 29.265 24.611 8.033 1.00 8.77 458 HIS A O 1
ATOM 742 N N . LEU A 1 95 ? 27.209 25.062 8.816 1.00 6.52 459 LEU A N 1
ATOM 743 C CA . LEU A 1 95 ? 27.617 26.312 9.446 1.00 6.59 459 LEU A CA 1
ATOM 744 C C . LEU A 1 95 ? 28.558 26.009 10.608 1.00 9.26 459 LEU A C 1
ATOM 745 O O . LEU A 1 95 ? 29.563 26.698 10.803 1.00 8.54 459 LEU A O 1
ATOM 750 N N . SER A 1 96 ? 28.226 24.974 11.376 1.00 8.75 460 SER A N 1
ATOM 751 C CA . SER A 1 96 ? 29.055 24.571 12.508 1.00 8.69 460 SER A CA 1
ATOM 752 C C . SER A 1 96 ? 30.454 24.188 12.017 1.00 9.74 460 SER A C 1
ATOM 753 O O . SER A 1 96 ? 31.467 24.603 12.596 1.00 7.04 460 SER A O 1
ATOM 756 N N . ALA A 1 97 ? 30.502 23.400 10.943 1.00 7.73 461 ALA A N 1
ATOM 757 C CA . ALA A 1 97 ? 31.764 22.943 10.359 1.00 10.30 461 ALA A CA 1
ATOM 758 C C . ALA A 1 97 ? 32.625 24.097 9.843 1.00 10.51 461 ALA A C 1
ATOM 759 O O . ALA A 1 97 ? 33.849 24.112 10.027 1.00 5.33 461 ALA A O 1
ATOM 761 N N . VAL A 1 98 ? 31.991 25.063 9.189 1.00 10.76 462 VAL A N 1
ATOM 762 C CA . VAL A 1 98 ? 32.725 26.203 8.655 1.00 9.71 462 VAL A CA 1
ATOM 763 C C . VAL A 1 98 ? 33.169 27.144 9.765 1.00 8.73 462 VAL A C 1
ATOM 764 O O . VAL A 1 98 ? 34.306 27.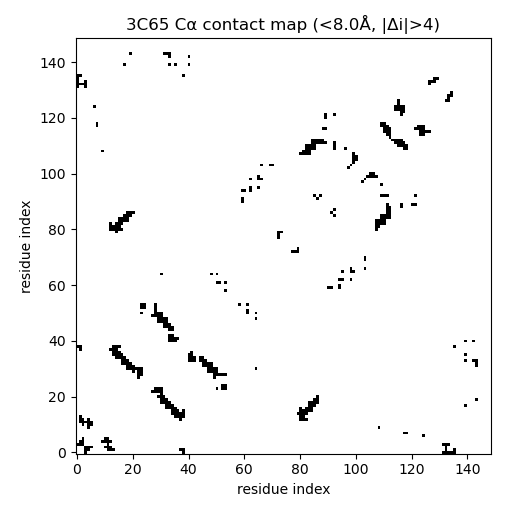621 9.771 1.00 9.78 462 VAL A O 1
ATOM 768 N N . ARG A 1 99 ? 32.276 27.410 10.708 1.00 7.54 463 ARG A N 1
ATOM 769 C CA . ARG A 1 99 ? 32.608 28.290 11.822 1.00 8.75 463 ARG A CA 1
ATOM 770 C C . ARG A 1 99 ? 33.833 27.762 12.583 1.00 8.58 463 ARG A C 1
ATOM 771 O O . ARG A 1 99 ? 34.705 28.538 12.983 1.00 9.32 463 ARG A O 1
ATOM 779 N N . ASP A 1 100 ? 33.904 26.444 12.778 1.00 6.59 464 ASP A N 1
ATOM 780 C CA . ASP A 1 100 ? 35.042 25.837 13.484 1.00 7.62 464 ASP A CA 1
ATOM 781 C C . ASP A 1 100 ? 36.358 26.175 12.774 1.00 6.63 464 ASP A C 1
ATOM 782 O O . ASP A 1 100 ? 37.357 26.516 13.413 1.00 9.29 464 ASP A O 1
ATOM 787 N N . VAL A 1 101 ? 36.357 26.081 11.447 1.00 5.76 465 VAL A N 1
ATOM 788 C CA . VAL A 1 101 ? 37.552 26.391 10.664 1.00 8.04 465 VAL A CA 1
ATOM 789 C C . VAL A 1 101 ? 37.914 27.873 10.792 1.00 8.54 465 VAL A C 1
ATOM 790 O O . VAL A 1 101 ? 39.063 28.234 11.077 1.00 8.06 465 VAL A O 1
ATOM 794 N N . LEU A 1 102 ? 36.924 28.729 10.576 1.00 7.06 466 LEU A N 1
ATOM 795 C CA . LEU A 1 102 ? 37.126 30.167 10.661 1.00 9.67 466 LEU A CA 1
ATOM 796 C C . LEU A 1 102 ? 37.683 30.609 12.010 1.00 10.62 466 LEU A C 1
ATOM 797 O O . LEU A 1 102 ? 38.673 31.343 12.073 1.00 12.92 466 LEU A O 1
ATOM 802 N N . GLU A 1 103 ? 37.043 30.167 13.089 1.00 8.42 467 GLU A N 1
ATOM 803 C CA . GLU A 1 103 ? 37.472 30.565 14.421 1.00 12.33 467 GLU A CA 1
ATOM 804 C C . GLU A 1 103 ? 38.739 29.904 14.936 1.00 13.71 467 GLU A C 1
ATOM 805 O O . GLU A 1 103 ? 39.607 30.576 15.484 1.00 13.69 467 GLU A O 1
ATOM 811 N N . ASN A 1 104 ? 38.848 28.593 14.749 1.00 12.30 468 ASN A N 1
ATOM 812 C CA . ASN A 1 104 ? 39.972 27.836 15.294 1.00 11.54 468 ASN A CA 1
ATOM 813 C C . ASN A 1 104 ? 41.190 27.568 14.431 1.00 14.65 468 ASN A C 1
ATOM 814 O O . ASN A 1 104 ? 42.264 27.255 14.958 1.00 17.26 468 ASN A O 1
ATOM 819 N N . GLU A 1 105 ? 41.041 27.662 13.116 1.00 10.61 469 GLU A N 1
ATOM 820 C CA . GLU A 1 105 ? 42.182 27.424 12.243 1.00 13.20 469 GLU A CA 1
ATOM 821 C C . GLU A 1 105 ? 42.676 28.717 11.599 1.00 14.80 469 GLU A C 1
ATOM 822 O O . GLU A 1 105 ? 43.880 28.935 11.473 1.00 15.95 469 GLU A O 1
ATOM 828 N N . LEU A 1 106 ? 41.742 29.577 11.205 1.00 11.57 470 LEU A N 1
ATOM 829 C CA . LEU A 1 106 ? 42.089 30.830 10.544 1.00 14.75 470 LEU A CA 1
ATOM 830 C C . LEU A 1 106 ? 42.119 32.032 11.482 1.00 16.40 470 LEU A C 1
ATOM 831 O O . LEU A 1 106 ? 42.571 33.112 11.098 1.00 17.49 470 LEU A O 1
ATOM 836 N N . GLY A 1 107 ? 41.638 31.843 12.707 1.00 15.54 471 GLY A N 1
ATOM 837 C CA . GLY A 1 107 ? 41.624 32.929 13.671 1.00 16.60 471 GLY A CA 1
ATOM 838 C C . GLY A 1 107 ? 40.834 34.134 13.188 1.00 20.10 471 GLY A C 1
ATOM 839 O O . GLY A 1 107 ? 41.219 35.274 13.440 1.00 19.13 471 GLY A O 1
ATOM 840 N N . LEU A 1 108 ? 39.726 33.883 12.500 1.00 12.13 472 LEU A N 1
ATOM 841 C CA . LEU A 1 108 ? 38.892 34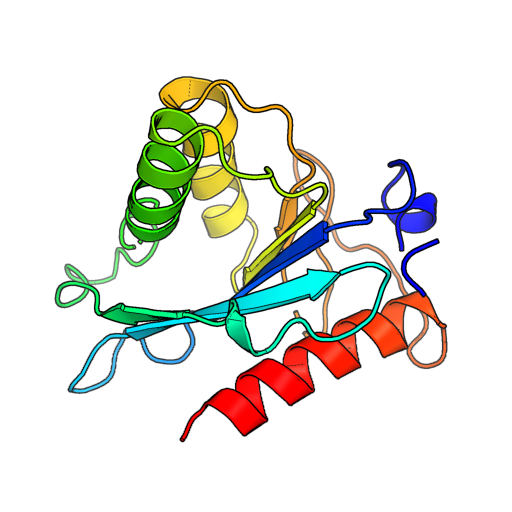.959 11.975 1.00 14.99 472 LEU A CA 1
ATOM 842 C C . LEU A 1 108 ? 37.573 35.083 12.725 1.00 18.97 472 LEU A C 1
ATOM 843 O O . LEU A 1 108 ? 36.980 34.082 13.135 1.00 23.80 472 LEU A O 1
ATOM 848 N N . ASP A 1 109 ? 37.116 36.317 12.902 1.00 24.79 473 ASP A N 1
ATOM 849 C CA . ASP A 1 109 ? 35.847 36.569 13.571 1.00 26.79 473 ASP A CA 1
ATOM 850 C C . ASP A 1 109 ? 34.930 37.214 12.535 1.00 28.78 473 ASP A C 1
ATOM 851 O O . ASP A 1 109 ? 34.348 38.276 12.762 1.00 33.90 473 ASP A O 1
ATOM 856 N N . VAL A 1 110 ? 34.817 36.556 11.388 1.00 15.42 474 VAL A N 1
ATOM 857 C CA . VAL A 1 110 ? 33.992 37.041 10.286 1.00 13.30 474 VAL A CA 1
ATOM 858 C C . VAL A 1 110 ? 32.560 36.519 10.382 1.00 10.73 474 VAL A C 1
ATOM 859 O O . VAL A 1 110 ? 32.335 35.326 10.592 1.00 12.66 474 VAL A O 1
ATOM 863 N N . PRO A 1 111 ? 31.570 37.413 10.245 1.00 13.99 475 PRO A N 1
ATOM 864 C CA . PRO A 1 111 ? 30.165 36.998 10.314 1.00 12.63 475 PRO A CA 1
ATOM 865 C C . PRO A 1 111 ? 29.913 35.891 9.282 1.00 13.68 475 PRO A C 1
ATOM 866 O O . PRO A 1 111 ? 30.392 35.966 8.151 1.00 11.45 475 PRO A O 1
ATOM 870 N N . LEU A 1 112 ? 29.171 34.867 9.678 1.00 12.68 476 LEU A N 1
ATOM 871 C CA . LEU A 1 112 ? 28.879 33.741 8.799 1.00 11.57 476 LEU A CA 1
ATOM 872 C C . LEU A 1 112 ? 27.385 33.470 8.782 1.00 10.64 476 LEU A C 1
ATOM 873 O O . LEU A 1 112 ? 26.755 33.413 9.836 1.00 13.62 476 LEU A O 1
ATOM 878 N N . ALA A 1 113 ? 26.819 33.295 7.593 1.00 8.03 477 ALA A N 1
ATOM 879 C CA . ALA A 1 113 ? 25.390 33.017 7.473 1.00 10.05 477 ALA A CA 1
ATOM 880 C C . ALA A 1 113 ? 25.132 31.870 6.510 1.00 12.67 477 ALA A C 1
ATOM 881 O O . ALA A 1 113 ? 25.942 31.600 5.627 1.00 12.66 477 ALA A O 1
ATOM 883 N N . GLY A 1 114 ? 24.002 31.194 6.691 1.00 8.47 478 GLY A N 1
ATOM 884 C CA . GLY A 1 114 ? 23.654 30.079 5.828 1.00 13.12 478 GLY A CA 1
ATOM 885 C C . GLY A 1 114 ? 22.580 30.443 4.819 1.00 18.81 478 GLY A C 1
ATOM 886 O O . GLY A 1 114 ? 21.591 31.087 5.171 1.00 17.42 478 GLY A O 1
ATOM 887 N N . LEU A 1 115 ? 22.789 30.015 3.575 1.00 29.10 479 LEU A N 1
ATOM 888 C CA . LEU A 1 115 ? 21.900 30.257 2.437 1.00 35.27 479 LEU A CA 1
ATOM 889 C C . LEU A 1 115 ? 21.015 31.488 2.547 1.00 36.97 479 LEU A C 1
ATOM 890 O O . LEU A 1 115 ? 20.738 32.150 1.543 1.00 40.78 479 LEU A O 1
ATOM 895 N N . SER A 1 124 ? 14.090 29.850 -0.248 1.00 44.04 488 SER A N 1
ATOM 896 C CA . SER A 1 124 ? 15.277 30.452 0.349 1.00 44.04 488 SER A CA 1
ATOM 897 C C . SER A 1 124 ? 15.051 30.745 1.830 1.00 44.04 488 SER A C 1
ATOM 898 O O . SER A 1 124 ? 14.050 31.357 2.203 1.00 44.04 488 SER A O 1
ATOM 901 N N . GLU A 1 125 ? 15.983 30.306 2.671 1.00 28.66 489 GLU A N 1
ATOM 902 C CA . GLU A 1 125 ? 15.885 30.525 4.112 1.00 28.66 489 GLU A CA 1
ATOM 903 C C . GLU A 1 125 ? 17.249 30.947 4.661 1.00 28.66 489 GLU A C 1
ATOM 904 O O . GLU A 1 125 ? 18.253 30.289 4.414 1.00 28.66 489 GLU A O 1
ATOM 910 N N . LEU A 1 126 ? 17.278 32.048 5.403 1.00 15.16 490 LEU A N 1
ATOM 911 C CA . LEU A 1 126 ? 18.525 32.560 5.961 1.00 15.16 490 LEU A CA 1
ATOM 912 C C . LEU A 1 126 ? 18.754 32.121 7.406 1.00 15.16 490 LEU A C 1
ATOM 913 O O . LEU A 1 126 ? 17.912 32.350 8.279 1.00 15.16 490 LEU A O 1
ATOM 918 N N . LEU A 1 127 ? 19.897 31.480 7.643 1.00 15.06 491 LEU A N 1
ATOM 919 C CA . LEU A 1 127 ? 20.285 31.025 8.972 1.00 15.06 491 LEU A CA 1
ATOM 920 C C . LEU A 1 127 ? 21.400 31.933 9.476 1.00 15.06 491 LEU A C 1
ATOM 921 O O . LEU A 1 127 ? 22.391 32.152 8.779 1.00 15.06 491 LEU A O 1
ATOM 926 N N . ALA A 1 128 ? 21.248 32.458 10.684 1.00 11.02 492 ALA A N 1
ATOM 927 C CA . ALA A 1 128 ? 22.262 33.344 11.239 1.00 11.02 492 ALA A CA 1
ATOM 928 C C . ALA A 1 128 ? 22.431 33.146 12.735 1.00 11.02 492 ALA A C 1
ATOM 929 O O . ALA A 1 128 ? 21.553 32.592 13.403 1.00 11.02 492 ALA A O 1
ATOM 931 N N . GLY A 1 129 ? 23.557 33.629 13.253 1.00 14.07 493 GLY A N 1
ATOM 932 C CA . GLY A 1 129 ? 23.849 33.500 14.667 1.00 14.07 493 GLY A CA 1
ATOM 933 C C . GLY A 1 129 ? 24.563 32.199 14.984 1.00 14.07 493 GLY A C 1
ATOM 934 O O . GLY A 1 129 ? 24.700 31.325 14.124 1.00 14.07 493 GLY A O 1
ATOM 935 N N . ASP A 1 130 ? 25.022 32.075 16.226 1.00 11.59 494 ASP A N 1
ATOM 936 C CA . ASP A 1 130 ? 25.717 30.878 16.685 1.00 11.59 494 ASP A CA 1
ATOM 937 C C . ASP A 1 130 ? 25.240 30.565 18.103 1.00 11.59 494 ASP A C 1
ATOM 938 O O . ASP A 1 130 ? 25.563 31.300 19.035 1.00 11.59 494 ASP A O 1
ATOM 943 N N . PRO A 1 131 ? 24.439 29.497 18.281 1.00 20.59 495 PRO A N 1
ATOM 944 C CA . PRO A 1 131 ? 23.932 28.549 17.279 1.00 18.36 495 PRO A CA 1
ATOM 945 C C . PRO A 1 131 ? 23.005 29.265 16.300 1.00 15.01 495 PRO A C 1
ATOM 946 O O . PRO A 1 131 ? 22.318 30.219 16.665 1.00 11.18 495 PRO A O 1
ATOM 950 N N . PRO A 1 132 ? 22.961 28.806 15.046 1.00 11.02 496 PRO A N 1
ATOM 951 C CA . PRO A 1 132 ? 22.094 29.469 14.069 1.00 10.83 496 PRO A CA 1
ATOM 952 C C . PRO A 1 132 ? 20.612 29.130 14.115 1.00 10.39 496 PRO A C 1
ATOM 953 O O . PRO A 1 132 ? 20.212 28.054 14.556 1.00 11.18 496 PRO A O 1
ATOM 957 N N . ASP A 1 133 ? 19.802 30.078 13.656 1.00 11.26 497 ASP A N 1
ATOM 958 C CA . ASP A 1 133 ? 18.360 29.880 13.572 1.00 14.05 497 ASP A CA 1
ATOM 959 C C . ASP A 1 133 ? 17.884 30.779 12.438 1.00 14.66 497 ASP A C 1
ATOM 960 O O . ASP A 1 133 ? 18.608 31.677 12.002 1.00 11.95 497 ASP A O 1
ATOM 965 N N . VAL A 1 134 ? 16.674 30.532 11.961 1.00 21.34 498 VAL A N 1
ATOM 966 C CA . VAL A 1 134 ? 16.112 31.297 10.856 1.00 20.36 498 VAL A CA 1
ATOM 967 C C . VAL A 1 134 ? 15.863 32.776 11.141 1.00 22.92 498 VAL A C 1
ATOM 968 O O . VAL A 1 134 ? 15.365 33.144 12.204 1.00 23.82 498 VAL A O 1
ATOM 972 N N . VAL A 1 135 ? 16.233 33.621 10.183 1.00 13.66 499 VAL A N 1
ATOM 973 C CA . VAL A 1 135 ? 15.998 35.054 10.288 1.00 15.86 499 VAL A CA 1
ATOM 974 C C . VAL A 1 135 ? 14.770 35.259 9.401 1.00 20.62 499 VAL A C 1
ATOM 975 O O . VAL A 1 135 ? 14.832 35.060 8.184 1.00 19.26 499 VAL A O 1
ATOM 979 N N . PRO A 1 136 ? 13.632 35.637 10.004 1.00 34.10 500 PRO A N 1
ATOM 980 C CA . PRO A 1 136 ? 12.367 35.864 9.295 1.00 37.03 500 PRO A CA 1
ATOM 981 C C . PRO A 1 136 ? 12.353 37.083 8.379 1.00 38.82 500 PRO A C 1
ATOM 982 O O . PRO A 1 136 ? 11.801 38.126 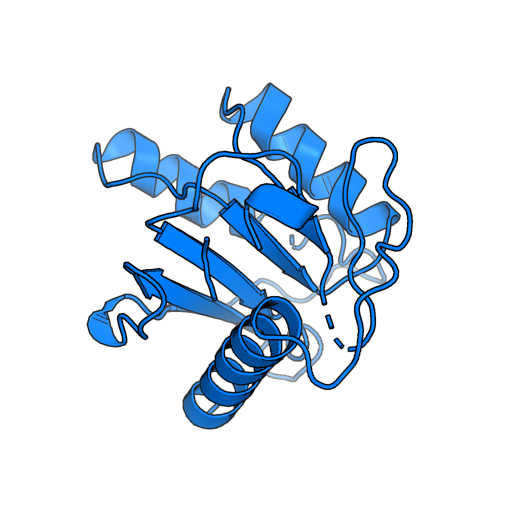8.730 1.00 44.10 500 PRO A O 1
ATOM 986 N N . LEU A 1 137 ? 12.943 36.944 7.198 1.00 24.12 501 LEU A N 1
ATOM 987 C CA . LEU A 1 137 ? 12.985 38.048 6.246 1.00 22.89 501 LEU A CA 1
ATOM 988 C C . LEU A 1 137 ? 11.723 38.132 5.402 1.00 24.36 501 LEU A C 1
ATOM 989 O O . LEU A 1 137 ? 11.073 37.121 5.131 1.00 23.12 501 LEU A O 1
ATOM 994 N N . ASP A 1 138 ? 11.377 39.347 4.988 1.00 22.58 502 ASP A N 1
ATOM 995 C CA . ASP A 1 138 ? 10.227 39.533 4.119 1.00 23.62 502 ASP A CA 1
ATOM 996 C C . ASP A 1 138 ? 10.747 39.336 2.696 1.00 23.80 502 ASP A C 1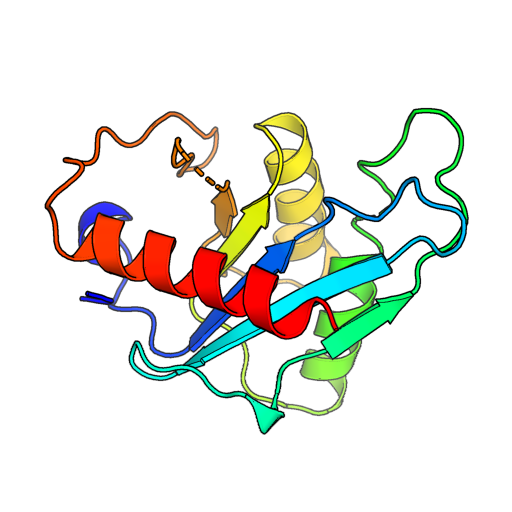
ATOM 997 O O . ASP A 1 138 ? 11.824 39.825 2.354 1.00 23.99 502 ASP A O 1
ATOM 1002 N N . ARG A 1 139 ? 9.979 38.627 1.875 1.00 22.85 503 ARG A N 1
ATOM 1003 C CA . ARG A 1 139 ? 10.366 38.336 0.497 1.00 24.00 503 ARG A CA 1
ATOM 1004 C C . ARG A 1 139 ? 10.504 39.555 -0.415 1.00 25.50 503 ARG A C 1
ATOM 1005 O O . ARG A 1 139 ? 10.994 39.438 -1.538 1.00 24.97 503 ARG A O 1
ATOM 1013 N N . GLN A 1 140 ? 10.069 40.720 0.051 1.00 20.03 504 GLN A N 1
ATOM 1014 C CA . GLN A 1 140 ? 10.172 41.921 -0.764 1.00 19.79 504 GLN A CA 1
ATOM 1015 C C . GLN A 1 140 ? 10.990 42.992 -0.071 1.00 20.80 504 GLN A C 1
ATOM 1016 O O . GLN A 1 140 ? 10.856 44.183 -0.362 1.00 23.01 504 GLN A O 1
ATOM 1022 N N . SER A 1 141 ? 11.844 42.560 0.852 1.00 15.27 505 SER A N 1
ATOM 1023 C CA . SER A 1 141 ? 12.699 43.486 1.575 1.00 13.74 505 SER A CA 1
ATOM 1024 C C . SER A 1 141 ? 13.993 43.649 0.788 1.00 12.57 505 SER A C 1
ATOM 1025 O O . SER A 1 141 ? 14.358 42.779 -0.005 1.00 13.14 505 SER A O 1
ATOM 1028 N N . GLN A 1 142 ? 14.688 44.755 1.023 1.00 13.01 506 GLN A N 1
ATOM 1029 C CA . GLN A 1 142 ? 15.946 45.025 0.349 1.00 14.54 506 GLN A CA 1
ATOM 1030 C C . GLN A 1 142 ? 17.016 43.974 0.653 1.00 16.62 506 GLN A C 1
ATOM 1031 O O . GLN A 1 142 ? 17.786 43.606 -0.232 1.00 13.96 506 GLN A O 1
ATOM 1037 N N . GLU A 1 143 ? 17.066 43.490 1.895 1.00 16.79 507 GLU A N 1
ATOM 1038 C CA . GLU A 1 143 ? 18.065 42.490 2.261 1.00 17.99 507 GLU A CA 1
ATOM 1039 C C . GLU A 1 143 ? 17.792 41.174 1.544 1.00 17.79 507 GLU A C 1
ATOM 1040 O O . GLU A 1 143 ? 18.721 40.483 1.128 1.00 18.04 507 GLU A O 1
ATOM 1046 N N . PHE A 1 144 ? 16.517 40.828 1.395 1.00 11.34 508 PHE A N 1
ATOM 1047 C CA . PHE A 1 144 ? 16.161 39.600 0.702 1.00 12.43 508 PHE A CA 1
ATOM 1048 C C . PHE A 1 144 ? 16.523 39.732 -0.781 1.00 10.85 508 PHE A C 1
ATOM 1049 O O . PHE A 1 144 ? 17.025 38.782 -1.392 1.00 14.07 508 PHE A O 1
ATOM 1057 N N . TYR A 1 145 ? 16.274 40.907 -1.357 1.00 13.04 509 TYR A N 1
ATOM 1058 C CA . TYR A 1 145 ? 16.586 41.125 -2.771 1.00 12.14 509 TYR A CA 1
ATOM 1059 C C . TYR A 1 145 ? 18.081 40.978 -3.025 1.00 12.67 509 TYR A C 1
ATOM 1060 O O . TYR A 1 145 ? 18.491 40.428 -4.041 1.00 13.19 509 TYR A O 1
ATOM 1069 N N . LEU A 1 146 ? 18.890 41.493 -2.106 1.00 13.01 510 LEU A N 1
ATOM 1070 C CA . LEU A 1 146 ? 20.335 41.392 -2.246 1.00 14.30 510 LEU A CA 1
ATOM 1071 C C . LEU A 1 146 ? 20.743 39.920 -2.258 1.00 12.35 510 LEU A C 1
ATOM 1072 O O . LEU A 1 146 ? 21.512 39.490 -3.113 1.00 14.50 510 LEU A O 1
ATOM 1077 N N . LEU A 1 147 ? 20.219 39.153 -1.306 1.00 10.01 511 LEU A N 1
ATOM 1078 C CA . LEU A 1 147 ? 20.536 37.732 -1.217 1.00 9.72 511 LEU A CA 1
ATOM 1079 C C . LEU A 1 147 ? 20.133 37.029 -2.505 1.00 11.98 511 LEU A C 1
ATOM 1080 O O . LEU A 1 147 ? 20.834 36.141 -2.988 1.00 9.12 511 LEU A O 1
ATOM 1085 N N . GLN A 1 148 ? 18.999 37.435 -3.064 1.00 10.45 512 GLN A N 1
ATOM 1086 C CA . GLN A 1 148 ? 18.512 36.839 -4.300 1.00 11.20 512 GLN A CA 1
ATOM 1087 C C . GLN A 1 148 ? 19.411 37.216 -5.480 1.00 9.93 512 GLN A C 1
ATOM 1088 O O . GLN A 1 148 ? 19.637 36.401 -6.375 1.00 9.58 512 GLN A O 1
ATOM 1094 N N . ARG A 1 149 ? 19.914 38.447 -5.495 1.00 8.65 513 ARG A N 1
ATOM 1095 C CA . ARG A 1 149 ? 20.808 38.865 -6.576 1.00 8.16 513 ARG A CA 1
ATOM 1096 C C . ARG A 1 149 ? 22.096 38.042 -6.512 1.00 9.44 513 ARG A C 1
ATOM 1097 O O . ARG A 1 149 ? 22.677 37.686 -7.536 1.00 8.84 513 ARG A O 1
ATOM 1105 N N . ILE A 1 150 ? 22.546 37.747 -5.300 1.00 9.93 514 ILE A N 1
ATOM 1106 C CA . ILE A 1 150 ? 23.752 36.942 -5.137 1.00 10.65 514 ILE A CA 1
ATOM 1107 C C . ILE A 1 150 ? 23.499 35.541 -5.702 1.00 11.99 514 ILE A C 1
ATOM 1108 O O . ILE A 1 150 ? 24.331 35.005 -6.433 1.00 12.75 514 ILE A O 1
ATOM 1113 N N . GLN A 1 151 ? 22.343 34.957 -5.386 1.00 11.51 515 GLN A N 1
ATOM 1114 C CA . GLN A 1 151 ? 22.010 33.624 -5.894 1.00 13.05 515 GLN A CA 1
ATOM 1115 C C . GLN A 1 151 ? 21.878 33.624 -7.415 1.00 13.69 515 GLN A C 1
ATOM 1116 O O . GLN A 1 151 ? 22.240 32.652 -8.084 1.00 10.61 515 GLN A O 1
ATOM 1122 N N . ASP A 1 152 ? 21.345 34.709 -7.966 1.00 11.60 516 ASP A N 1
ATOM 1123 C CA . ASP A 1 152 ? 21.190 34.798 -9.412 1.00 12.08 516 ASP A CA 1
ATOM 1124 C C . ASP A 1 152 ? 22.554 34.822 -10.103 1.00 10.00 516 ASP A C 1
ATOM 1125 O O . ASP A 1 152 ? 22.722 34.238 -11.174 1.00 11.26 516 ASP A O 1
ATOM 1130 N N . GLU A 1 153 ? 23.516 35.508 -9.499 1.00 12.68 517 GLU A N 1
ATOM 1131 C CA . GLU A 1 153 ? 24.855 35.591 -10.075 1.00 13.88 517 GLU A CA 1
ATOM 1132 C C . GLU A 1 153 ? 25.552 34.243 -10.015 1.00 16.95 517 GLU A C 1
ATOM 1133 O O . GLU A 1 153 ? 26.308 33.891 -10.920 1.00 14.30 517 GLU A O 1
ATOM 1139 N N . VAL A 1 154 ? 25.306 33.487 -8.949 1.00 11.93 518 VAL A N 1
ATOM 1140 C CA . VAL A 1 154 ? 25.897 32.160 -8.846 1.00 14.76 518 VAL A CA 1
ATOM 1141 C C . VAL A 1 154 ? 25.402 31.370 -10.060 1.00 17.46 518 VAL A C 1
ATOM 1142 O O . VAL A 1 154 ? 26.173 30.678 -10.726 1.00 15.93 518 VAL A O 1
ATOM 1146 N N . HIS A 1 155 ? 24.111 31.500 -10.359 1.00 16.57 519 HIS A N 1
ATOM 1147 C CA . HIS A 1 155 ? 23.519 30.788 -11.489 1.00 18.88 519 HIS A CA 1
ATOM 1148 C C . HIS A 1 155 ? 24.078 31.209 -12.851 1.00 20.93 519 HIS A C 1
ATOM 1149 O O . HIS A 1 155 ? 24.336 30.358 -13.703 1.00 22.33 519 HIS A O 1
ATOM 1156 N N . ARG A 1 156 ? 24.252 32.511 -13.073 1.00 22.85 520 ARG A N 1
ATOM 1157 C CA . ARG A 1 156 ? 24.789 32.978 -14.354 1.00 25.69 520 ARG A CA 1
ATOM 1158 C C . ARG A 1 156 ? 26.244 32.534 -14.517 1.00 28.61 520 ARG A C 1
ATOM 1159 O O . ARG A 1 156 ? 26.719 32.305 -15.628 1.00 30.21 520 ARG A O 1
ATOM 1167 N N . PHE A 1 157 ? 26.935 32.426 -13.390 1.00 24.17 521 PHE A N 1
ATOM 1168 C CA . PHE A 1 157 ? 28.342 32.022 -13.321 1.00 27.97 521 PHE A CA 1
ATOM 1169 C C . PHE A 1 157 ? 28.482 30.521 -13.634 1.00 29.07 521 PHE A C 1
ATOM 1170 O O . PHE A 1 157 ? 29.576 30.036 -13.925 1.00 24.73 521 PHE A O 1
ATOM 1178 N N . ALA A 1 158 ? 27.360 29.804 -13.603 1.00 50.61 522 ALA A N 1
ATOM 1179 C CA . ALA A 1 158 ? 27.328 28.362 -13.869 1.00 51.25 522 ALA A CA 1
ATOM 1180 C C . ALA A 1 158 ? 28.100 27.923 -15.114 1.00 53.15 522 ALA A C 1
ATOM 1181 O O . ALA A 1 158 ? 28.759 26.882 -15.107 1.00 50.76 522 ALA A O 1
ATOM 1183 N N . VAL A 1 159 ? 28.004 28.704 -16.186 1.00 49.02 523 VAL A N 1
ATOM 1184 C CA . VAL A 1 159 ? 28.703 28.376 -17.423 1.00 51.18 523 VAL A CA 1
ATOM 1185 C C . VAL A 1 159 ? 30.210 28.337 -17.180 1.00 51.66 523 VAL A C 1
ATOM 1186 O O . VAL A 1 159 ? 30.944 27.619 -17.860 1.00 53.54 523 VAL A O 1
#

Solvent-accessible surface area: 8371 Å² total

Sequence (149 aa):
GSHLGERLGIPAPRRIEAFDNSNIYGADPVSALVVFLDGKPAKKEYRKYKVKTVAGPNDYETREVVRRRYTRVLKEGLPLPDLIIIDGGKGHLSAVRDVLENELGLDVPLAGLSELLAGDPPDVVPLDRQSQEFYLLQRIQDEVHRFAV

B-factor: mean 21.07, std 14.63, range [2.84, 93.17]

CATH classification: 3.30.420.340